Protein AF-A0A9W9ZK17-F1 (afdb_monomer)

Solvent-accessible surface area (backbone atoms only — not comparable to full-atom values): 9594 Å² total; per-residue (Å²): 136,79,89,86,66,55,65,69,58,48,19,63,73,66,76,41,60,61,70,59,64,72,68,47,52,74,68,57,46,48,52,46,41,61,70,62,45,43,59,54,53,50,44,52,46,44,34,61,72,36,25,42,45,57,41,27,50,76,66,75,46,54,70,76,77,42,30,83,33,24,52,51,55,47,45,43,72,57,34,101,52,61,48,70,60,50,36,61,74,72,67,55,47,74,68,54,50,57,52,40,55,67,36,28,44,46,55,47,20,62,75,69,62,60,38,68,70,49,52,28,68,37,21,52,44,57,55,51,51,47,59,72,72,47,92,74,74,73,80,74,79,72,74,79,80,68,77,81,57,57,97,92,34,52,61,90,48,95,85,50,72,65,92

Mean predicted aligned error: 11.39 Å

Secondary structure (DSSP, 8-state):
---S--HHHHHHHHTS-HHHHHT--HHHHHHHIIIIIHHHHHHHHHHHHSBHHHHHHHTT--GGGGTTSBHHHHHHHHSSS-HHHHHHHHT--HHHHHHHHT-BHHHHHHHHSSHHHHHHTSBHHHHHHHHHHS-PPP---PPP-PPPPPTT---SSTTSPP-

Radius of gyration: 22.32 Å; Cα contacts (8 Å, |Δi|>4): 150; chains: 1; bounding box: 53×33×72 Å

pLDDT: mean 81.72, std 12.28, range [32.19, 94.25]

Organism: NCBI:txid174260

Foldseek 3Di:
DDPPADLVLVCVQLVHDSVVQVPDDPVVNVVCCVPRVVLVVVLVCQQAPPFLLRLCVVLVHDLVVQQFPFLQVSSCSRRPDHSVVVCSVVVPDPVLVVQSRLDGNNNLLVVVPDHSVVRRGDGSVVSSVCSSPDPDDRDPPDPPQPDDDDVPWDAPDRPGDTD

Sequence (163 aa):
MALGMDPDRLSTLLEEPTQVIQNKSLKDFQAVLERSIQPFIDAKTALTSSSLIVLATAKRTNLSALQNESIFDVIDSLISVPVQNITFIFHWTAQQQAKLKNYTVDDMAYYRGGGLR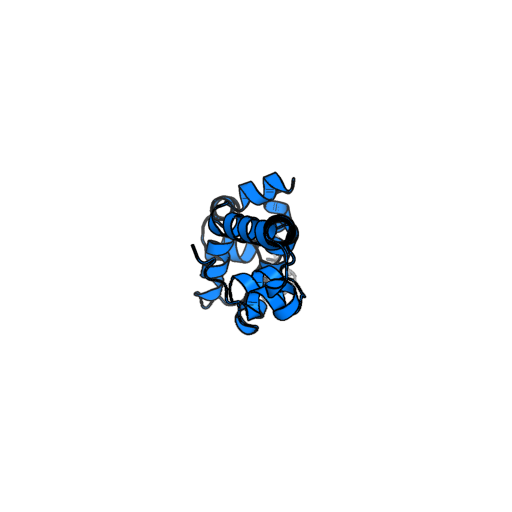GLGNESLLALVNFILRETLLPRTVSPPTLPPCKRGSSRSSSDAKCT

Structure (mmCIF, N/CA/C/O backbone):
data_AF-A0A9W9ZK17-F1
#
_entry.id   AF-A0A9W9ZK17-F1
#
loop_
_atom_site.group_PDB
_atom_site.id
_atom_site.type_symbol
_atom_site.label_atom_id
_atom_site.label_alt_id
_atom_site.label_comp_id
_atom_site.label_asym_id
_atom_site.label_entity_id
_atom_site.label_seq_id
_atom_site.pdbx_PDB_ins_code
_atom_site.Cartn_x
_atom_site.Cartn_y
_atom_site.Cartn_z
_atom_site.occupancy
_atom_site.B_iso_or_equiv
_atom_site.auth_seq_id
_atom_site.auth_comp_id
_atom_site.auth_asym_id
_atom_site.auth_atom_id
_atom_site.pdbx_PDB_model_num
ATOM 1 N N . MET A 1 1 ? -15.578 14.837 18.582 1.00 32.19 1 MET A N 1
ATOM 2 C CA . MET A 1 1 ? -14.609 14.477 17.527 1.00 32.19 1 MET A CA 1
ATOM 3 C C . MET A 1 1 ? -14.893 13.030 17.158 1.00 32.19 1 MET A C 1
ATOM 5 O O . MET A 1 1 ? -14.598 12.150 17.951 1.00 32.19 1 MET A O 1
ATOM 9 N N . ALA A 1 2 ? -15.620 12.788 16.067 1.00 37.44 2 ALA A N 1
ATOM 10 C CA . ALA A 1 2 ? -15.937 11.431 15.624 1.00 37.44 2 ALA A CA 1
ATOM 11 C C . ALA A 1 2 ? -14.791 10.943 14.733 1.00 37.44 2 ALA A C 1
ATOM 13 O O . ALA A 1 2 ? -14.386 11.665 13.827 1.00 37.44 2 ALA A O 1
ATOM 14 N N . LEU A 1 3 ? -14.285 9.731 14.970 1.00 44.09 3 LEU A N 1
ATOM 15 C CA . LEU A 1 3 ? -13.203 9.096 14.198 1.00 44.09 3 LEU A CA 1
ATOM 16 C C . LEU A 1 3 ? -13.540 8.885 12.703 1.00 44.09 3 LEU A C 1
ATOM 18 O O . LEU A 1 3 ? -12.728 8.337 11.964 1.00 44.09 3 LEU A O 1
ATOM 22 N N . GLY A 1 4 ? -14.736 9.284 12.248 1.00 50.88 4 GLY A N 1
ATOM 23 C CA . GLY A 1 4 ? -15.214 9.086 10.876 1.00 50.88 4 GLY A CA 1
ATOM 24 C C . GLY A 1 4 ? -15.354 7.612 10.482 1.00 50.88 4 GLY A C 1
ATOM 25 O O . GLY A 1 4 ? -15.553 7.309 9.310 1.00 50.88 4 GLY A O 1
ATOM 26 N N . MET A 1 5 ? -15.220 6.697 11.446 1.00 58.91 5 MET A N 1
ATOM 27 C CA . MET A 1 5 ? -15.313 5.256 11.266 1.00 58.91 5 MET A CA 1
ATOM 28 C C . MET A 1 5 ? -16.610 4.769 11.908 1.00 58.91 5 MET A C 1
ATOM 30 O O . MET A 1 5 ? -16.881 5.055 13.072 1.00 58.91 5 MET A O 1
ATOM 34 N N . ASP A 1 6 ? -17.413 4.083 11.105 1.00 70.50 6 ASP A N 1
ATOM 35 C CA . ASP A 1 6 ? -18.686 3.492 11.499 1.00 70.50 6 ASP A CA 1
ATOM 36 C C . ASP A 1 6 ? -18.506 2.421 12.609 1.00 70.50 6 ASP A C 1
ATOM 38 O O . ASP A 1 6 ? -17.496 1.706 12.588 1.00 70.50 6 ASP A O 1
ATOM 42 N N . PRO A 1 7 ? -19.432 2.299 13.585 1.00 65.44 7 PRO A N 1
ATOM 43 C CA . PRO A 1 7 ? -19.318 1.346 14.692 1.00 65.44 7 PRO A CA 1
ATOM 44 C C . PRO A 1 7 ? -19.213 -0.122 14.266 1.00 65.44 7 PRO A C 1
ATOM 46 O O . PRO A 1 7 ? -18.461 -0.870 14.889 1.00 65.44 7 PRO A O 1
ATOM 49 N N . ASP A 1 8 ? -19.899 -0.537 13.200 1.00 70.88 8 ASP A N 1
ATOM 50 C CA . ASP A 1 8 ? -19.849 -1.921 12.714 1.00 70.88 8 ASP A CA 1
ATOM 51 C C . ASP A 1 8 ? -18.509 -2.202 12.029 1.00 70.88 8 ASP A C 1
ATOM 53 O O . ASP A 1 8 ? -17.925 -3.284 12.151 1.00 70.88 8 ASP A O 1
ATOM 57 N N . ARG A 1 9 ? -17.948 -1.182 11.373 1.00 69.62 9 ARG A N 1
ATOM 58 C CA . ARG A 1 9 ? -16.581 -1.249 10.843 1.00 69.62 9 ARG A CA 1
ATOM 59 C C . ARG A 1 9 ? -15.544 -1.320 11.948 1.00 69.62 9 ARG A C 1
ATOM 61 O O . ARG A 1 9 ? -14.561 -2.041 11.795 1.00 69.62 9 ARG A O 1
ATOM 68 N N . LEU A 1 10 ? -15.761 -0.592 13.041 1.00 71.31 10 LEU A N 1
ATOM 69 C CA . LEU A 1 10 ? -14.887 -0.666 14.198 1.00 71.31 10 LEU A CA 1
ATOM 70 C C . LEU A 1 10 ? -14.978 -2.042 14.869 1.00 71.31 10 LEU A C 1
ATOM 72 O O . LEU A 1 10 ? -13.945 -2.620 15.177 1.00 71.31 10 LEU A O 1
ATOM 76 N N . SER A 1 11 ? -16.181 -2.598 15.017 1.00 72.19 11 SER A N 1
ATOM 77 C CA . SER A 1 11 ? -16.397 -3.966 15.508 1.00 72.19 11 SER A CA 1
ATOM 78 C C . SER A 1 11 ? -15.671 -5.007 14.655 1.00 72.19 11 SER A C 1
ATOM 80 O O . SER A 1 11 ? -14.929 -5.829 15.188 1.00 72.19 11 SER A O 1
ATOM 82 N N . THR A 1 12 ? -15.799 -4.910 13.329 1.00 74.62 12 THR A N 1
ATOM 83 C CA . THR A 1 12 ? -15.103 -5.795 12.380 1.00 74.62 12 THR A CA 1
ATOM 84 C C . THR A 1 12 ? -13.584 -5.693 12.522 1.00 74.62 12 THR A C 1
ATOM 86 O O . THR A 1 12 ? -12.888 -6.700 12.503 1.00 74.62 12 THR A O 1
ATOM 89 N N . LEU A 1 13 ? -13.067 -4.475 12.672 1.00 69.62 13 LEU A N 1
ATOM 90 C CA . LEU A 1 13 ? -11.634 -4.202 12.748 1.00 69.62 13 LEU A CA 1
ATOM 91 C C . LEU A 1 13 ? -11.019 -4.580 14.104 1.00 69.62 13 LEU A C 1
ATOM 93 O O . LEU A 1 13 ? -9.844 -4.931 14.156 1.00 69.62 13 LEU A O 1
ATOM 97 N N . LEU A 1 14 ? -11.793 -4.501 15.187 1.00 74.31 14 LEU A N 1
ATOM 98 C CA . LEU A 1 14 ? -11.382 -4.937 16.523 1.00 74.31 14 LEU A CA 1
ATOM 99 C C . LEU A 1 14 ? -11.600 -6.437 16.759 1.00 74.31 14 LEU A C 1
ATOM 101 O O . LEU A 1 14 ? -11.164 -6.939 17.790 1.00 74.31 14 LEU A O 1
ATOM 105 N N . GLU A 1 15 ? -12.296 -7.124 15.848 1.00 75.25 15 GLU A N 1
ATOM 106 C CA . GLU A 1 15 ? -12.776 -8.500 16.034 1.00 75.25 15 GLU A CA 1
ATOM 107 C C . GLU A 1 15 ? -13.583 -8.673 17.342 1.00 75.25 15 GLU A C 1
ATOM 109 O O . GLU A 1 15 ? -13.614 -9.741 17.952 1.00 75.25 15 GLU A O 1
ATOM 114 N N . GLU A 1 16 ? -14.272 -7.611 17.778 1.00 77.19 16 GLU A N 1
ATOM 115 C CA . GLU A 1 16 ? -15.072 -7.579 19.006 1.00 77.19 16 GLU A CA 1
ATOM 116 C C . GLU A 1 16 ? -16.534 -7.217 18.700 1.00 77.19 16 GLU A C 1
ATOM 118 O O . GLU A 1 16 ? -16.777 -6.306 17.906 1.00 77.19 16 GLU A O 1
ATOM 123 N N . PRO A 1 17 ? -17.535 -7.840 19.354 1.00 75.88 17 PRO A N 1
ATOM 124 C CA . PRO A 1 17 ? -18.940 -7.483 19.159 1.00 75.88 17 PRO A CA 1
ATOM 125 C C . PRO A 1 17 ? -19.236 -6.027 19.545 1.00 75.88 17 PRO A C 1
ATOM 127 O O . PRO A 1 17 ? -18.794 -5.554 20.594 1.00 75.88 17 PRO A O 1
ATOM 130 N N . THR A 1 18 ? -20.086 -5.341 18.775 1.00 73.06 18 THR A N 1
ATOM 131 C CA . THR A 1 18 ? -20.491 -3.942 19.026 1.00 73.06 18 THR A CA 1
ATOM 132 C C . THR A 1 18 ? -20.990 -3.706 20.461 1.00 73.06 18 THR A C 1
ATOM 134 O O . THR A 1 18 ? -20.689 -2.682 21.071 1.00 73.06 18 THR A O 1
ATOM 137 N N . GLN A 1 19 ? -21.694 -4.679 21.046 1.00 73.38 19 GLN A N 1
ATOM 138 C CA . GLN A 1 19 ? -22.209 -4.619 22.423 1.00 73.38 19 GLN A CA 1
ATOM 139 C C . GLN A 1 19 ? -21.095 -4.657 23.481 1.00 73.38 19 GLN A C 1
ATOM 141 O O . GLN A 1 19 ? -21.211 -4.029 24.530 1.00 73.38 19 GLN A O 1
ATOM 146 N N . VAL A 1 20 ? -20.004 -5.377 23.208 1.00 72.88 20 VAL A N 1
ATOM 147 C CA . VAL A 1 20 ? -18.833 -5.430 24.094 1.00 72.88 20 VAL A CA 1
ATOM 148 C C . VAL A 1 20 ? -18.108 -4.091 24.062 1.00 72.88 20 VAL A C 1
ATOM 150 O O . VAL A 1 20 ? -17.741 -3.578 25.113 1.00 72.88 20 VAL A O 1
ATOM 153 N N . ILE A 1 21 ? -17.983 -3.480 22.881 1.00 70.06 21 ILE A N 1
ATOM 154 C CA . ILE A 1 21 ? -17.375 -2.154 22.709 1.00 70.06 21 ILE A CA 1
ATOM 155 C C . ILE A 1 21 ? -18.168 -1.083 23.474 1.00 70.06 21 ILE A C 1
ATOM 157 O O . ILE A 1 21 ? -17.570 -0.257 24.160 1.00 70.06 21 ILE A O 1
ATOM 161 N N . GLN A 1 22 ? -19.504 -1.121 23.408 1.00 71.00 22 GLN A N 1
ATOM 162 C CA . GLN A 1 22 ? -20.383 -0.159 24.089 1.00 71.00 22 GLN A CA 1
ATOM 163 C C . GLN A 1 22 ? -20.355 -0.265 25.622 1.00 71.00 22 GLN A C 1
ATOM 165 O O . GLN A 1 22 ? -20.606 0.727 26.302 1.00 71.00 22 GLN A O 1
ATOM 170 N N . ASN A 1 23 ? -20.027 -1.440 26.164 1.00 79.69 23 ASN A N 1
ATOM 171 C CA . ASN A 1 23 ? -20.008 -1.697 27.605 1.00 79.69 23 ASN A CA 1
ATOM 172 C C . ASN A 1 23 ? -18.618 -1.523 28.252 1.00 79.69 23 ASN A C 1
ATOM 174 O O . ASN A 1 23 ? -18.473 -1.768 29.451 1.00 79.69 23 ASN A O 1
ATOM 178 N N . LYS A 1 24 ? -17.582 -1.121 27.497 1.00 75.25 24 LYS A N 1
ATOM 179 C CA . LYS A 1 24 ? -16.235 -0.893 28.051 1.00 75.25 24 LYS A CA 1
ATOM 180 C C . LYS A 1 24 ? -16.191 0.366 28.918 1.00 75.25 24 LYS A C 1
ATOM 182 O O . LYS A 1 24 ? -16.786 1.392 28.594 1.00 75.25 24 LYS A O 1
ATOM 187 N N . SER A 1 25 ? -15.414 0.308 30.001 1.00 80.81 25 SER A N 1
ATOM 188 C CA . SER A 1 25 ? -15.079 1.505 30.775 1.00 80.81 25 SER A CA 1
ATOM 189 C C . SER A 1 25 ? -14.234 2.468 29.932 1.00 80.81 25 SER A C 1
ATOM 191 O O . SER A 1 25 ? -13.568 2.052 28.984 1.00 80.81 25 SER A O 1
ATOM 193 N N . LEU A 1 26 ? -14.198 3.756 30.295 1.00 75.06 26 LEU A N 1
ATOM 194 C CA . LEU A 1 26 ? -13.398 4.757 29.573 1.00 75.06 26 LEU A CA 1
ATOM 195 C C . LEU A 1 26 ? -11.912 4.355 29.472 1.00 75.06 26 LEU A C 1
ATOM 197 O O . LEU A 1 26 ? -11.283 4.550 28.436 1.00 75.06 26 LEU A O 1
ATOM 201 N N . LYS A 1 27 ? -11.366 3.757 30.539 1.00 77.38 27 LYS A N 1
ATOM 202 C CA . LYS A 1 27 ? -9.971 3.302 30.599 1.00 77.38 27 LYS A CA 1
ATOM 203 C C . LYS A 1 27 ? -9.722 2.114 29.670 1.00 77.38 27 LYS A C 1
ATOM 205 O O . LYS A 1 27 ? -8.711 2.086 28.974 1.00 77.38 27 LYS A O 1
ATOM 210 N N . ASP A 1 28 ? -10.650 1.162 29.626 1.00 75.69 28 ASP A N 1
ATOM 211 C CA . ASP A 1 28 ? -10.542 -0.001 28.740 1.00 75.69 28 ASP A CA 1
ATOM 212 C C . ASP A 1 28 ? -10.744 0.400 27.281 1.00 75.69 28 ASP A C 1
ATOM 214 O O . ASP A 1 28 ? -10.063 -0.104 26.393 1.00 75.69 28 ASP A O 1
ATOM 218 N N . PHE A 1 29 ? -11.634 1.359 27.028 1.00 74.56 29 PHE A N 1
ATOM 219 C CA . PHE A 1 29 ? -11.826 1.933 25.705 1.00 74.56 29 PHE A CA 1
ATOM 220 C C . PHE A 1 29 ? -10.573 2.676 25.227 1.00 74.56 29 PHE A C 1
ATOM 222 O O . PHE A 1 29 ? -10.156 2.495 24.085 1.00 74.56 29 PHE A O 1
ATOM 229 N N . GLN A 1 30 ? -9.919 3.448 26.101 1.00 75.69 30 GLN A N 1
ATOM 230 C CA . GLN A 1 30 ? -8.638 4.086 25.792 1.00 75.69 30 GLN A CA 1
ATOM 231 C C . GLN A 1 30 ? -7.545 3.052 25.489 1.00 75.69 30 GLN A C 1
ATOM 233 O O . GLN A 1 30 ? -6.845 3.183 24.488 1.00 75.69 30 GLN A O 1
ATOM 238 N N . ALA A 1 31 ? -7.438 1.989 26.287 1.00 77.19 31 ALA A N 1
ATOM 239 C CA . ALA A 1 31 ? -6.482 0.916 26.024 1.00 77.19 31 ALA A CA 1
ATOM 240 C C . ALA A 1 31 ? -6.754 0.211 24.680 1.00 77.19 31 ALA A C 1
ATOM 242 O O . ALA A 1 31 ? -5.819 -0.138 23.960 1.00 77.19 31 ALA A O 1
ATOM 243 N N . VAL A 1 32 ? -8.026 0.032 24.307 1.00 75.44 32 VAL A N 1
ATOM 244 C CA . VAL A 1 32 ? -8.421 -0.513 22.999 1.00 75.44 32 VAL A CA 1
ATOM 245 C C . VAL A 1 32 ? -8.070 0.449 21.863 1.00 75.44 32 VAL A C 1
ATOM 247 O O . VAL A 1 32 ? -7.541 -0.004 20.849 1.00 75.44 32 VAL A O 1
ATOM 250 N N . LEU A 1 33 ? -8.301 1.755 22.030 1.00 75.62 33 LEU A N 1
ATOM 251 C CA . LEU A 1 33 ? -7.896 2.783 21.065 1.00 75.62 33 LEU A CA 1
ATOM 252 C C . LEU A 1 33 ? -6.384 2.745 20.819 1.00 75.62 33 LEU A C 1
ATOM 254 O O . LEU A 1 33 ? -5.948 2.649 19.674 1.00 75.62 33 LEU A O 1
ATOM 258 N N . GLU A 1 34 ? -5.591 2.763 21.886 1.00 79.75 34 GLU A N 1
ATOM 259 C CA . GLU A 1 34 ? -4.129 2.773 21.802 1.00 79.75 34 GLU A CA 1
ATOM 260 C C . GLU A 1 34 ? -3.580 1.469 21.218 1.00 79.75 34 GLU A C 1
ATOM 262 O O . GLU A 1 34 ? -2.695 1.491 20.366 1.00 79.75 34 GLU A O 1
ATOM 267 N N . ARG A 1 35 ? -4.113 0.316 21.632 1.00 80.06 35 ARG A N 1
ATOM 268 C CA . ARG A 1 35 ? -3.595 -0.981 21.183 1.00 80.06 35 ARG A CA 1
ATOM 269 C C . ARG A 1 35 ? -4.050 -1.352 19.780 1.00 80.06 35 ARG A C 1
ATOM 271 O O . ARG A 1 35 ? -3.294 -1.977 19.042 1.00 80.06 35 ARG A O 1
ATOM 278 N N . SER A 1 36 ? -5.287 -1.012 19.444 1.00 75.50 36 SER A N 1
ATOM 279 C CA . SER A 1 36 ? -5.957 -1.572 18.275 1.00 75.50 36 SER A CA 1
ATOM 280 C C . SER A 1 36 ? -6.140 -0.530 17.189 1.00 75.50 36 SER A C 1
ATOM 282 O O . SER A 1 36 ? -5.920 -0.848 16.035 1.00 75.50 36 SER A O 1
ATOM 284 N N . ILE A 1 37 ? -6.479 0.721 17.517 1.00 79.69 37 ILE A N 1
ATOM 285 C CA . ILE A 1 37 ? -6.741 1.761 16.508 1.00 79.69 37 ILE A CA 1
ATOM 286 C C . ILE A 1 37 ? -5.467 2.520 16.123 1.00 79.69 37 ILE A C 1
ATOM 288 O O . ILE A 1 37 ? -5.273 2.806 14.939 1.00 79.69 37 ILE A O 1
ATOM 292 N N . GLN A 1 38 ? -4.581 2.816 17.079 1.00 85.12 38 GLN A N 1
ATOM 293 C CA . GLN A 1 38 ? -3.346 3.564 16.812 1.00 85.12 38 GLN A CA 1
ATOM 294 C C . GLN A 1 38 ? -2.495 2.950 15.684 1.00 85.12 38 GLN A C 1
ATOM 296 O O . GLN A 1 38 ? -2.131 3.698 14.774 1.00 85.12 38 GLN A O 1
ATOM 301 N N . PRO A 1 39 ? -2.266 1.618 15.622 1.00 88.00 39 PRO A N 1
ATOM 302 C CA . PRO A 1 39 ? -1.506 1.017 14.524 1.00 88.00 39 PRO A CA 1
ATOM 303 C C . PRO A 1 39 ? -2.104 1.304 13.140 1.00 88.00 39 PRO A C 1
ATOM 305 O O . PRO A 1 39 ? -1.373 1.485 12.168 1.00 88.00 39 PRO A O 1
ATOM 308 N N . PHE A 1 40 ? -3.433 1.392 13.036 1.00 85.81 40 PHE A N 1
ATOM 309 C CA . PHE A 1 40 ? -4.116 1.705 11.780 1.00 85.81 40 PHE A CA 1
ATOM 310 C C . PHE A 1 40 ? -4.007 3.182 11.402 1.00 85.81 40 PHE A C 1
ATOM 312 O O . PHE A 1 40 ? -3.867 3.502 10.218 1.00 85.81 40 PHE A O 1
ATOM 319 N N . ILE A 1 41 ? -4.047 4.084 12.387 1.00 86.06 41 ILE A N 1
ATOM 320 C CA . ILE A 1 41 ? -3.799 5.516 12.172 1.00 86.06 41 ILE A CA 1
ATOM 321 C C . ILE A 1 41 ? -2.364 5.721 11.687 1.00 86.06 41 ILE A C 1
ATOM 323 O O . ILE A 1 41 ? -2.146 6.421 10.693 1.00 86.06 41 ILE A O 1
ATOM 327 N N . ASP A 1 42 ? -1.403 5.066 12.334 1.00 90.06 42 ASP A N 1
ATOM 328 C CA . ASP A 1 42 ? 0.011 5.141 11.978 1.00 90.06 42 ASP A CA 1
ATOM 329 C C . ASP A 1 42 ? 0.246 4.582 10.574 1.00 90.06 42 ASP A C 1
ATOM 331 O O . ASP A 1 42 ? 0.870 5.241 9.746 1.00 90.06 42 ASP A O 1
ATOM 335 N N . ALA A 1 43 ? -0.333 3.420 10.256 1.00 90.19 43 ALA A N 1
ATOM 336 C CA . ALA A 1 43 ? -0.252 2.819 8.929 1.00 90.19 43 ALA A CA 1
ATOM 337 C C . ALA A 1 43 ? -0.846 3.721 7.838 1.00 90.19 43 ALA A C 1
ATOM 339 O O . ALA A 1 43 ? -0.217 3.943 6.801 1.00 90.19 43 ALA A O 1
ATOM 340 N N . LYS A 1 44 ? -2.039 4.284 8.068 1.00 90.19 44 LYS A N 1
ATOM 341 C CA . LYS A 1 44 ? -2.675 5.209 7.121 1.00 90.19 44 LYS A CA 1
ATOM 342 C C . LYS A 1 44 ? -1.821 6.458 6.913 1.00 90.19 44 LYS A C 1
ATOM 344 O O . LYS A 1 44 ? -1.649 6.900 5.776 1.00 90.19 44 LYS A O 1
ATOM 349 N N . THR A 1 45 ? -1.275 7.009 7.993 1.00 90.75 45 THR A N 1
ATOM 350 C CA . THR A 1 45 ? -0.408 8.191 7.951 1.00 90.75 45 THR A CA 1
ATOM 351 C C . THR A 1 45 ? 0.883 7.895 7.193 1.00 90.75 45 THR A C 1
ATOM 353 O O . THR A 1 45 ? 1.237 8.644 6.286 1.00 90.75 45 THR A O 1
ATOM 356 N N . ALA A 1 46 ? 1.534 6.769 7.488 1.00 92.50 46 ALA A N 1
ATOM 357 C CA . ALA A 1 46 ? 2.736 6.304 6.805 1.00 92.50 46 ALA A CA 1
ATOM 358 C C . ALA A 1 46 ? 2.502 6.133 5.295 1.00 92.50 46 ALA A C 1
ATOM 360 O O . ALA A 1 46 ? 3.245 6.687 4.489 1.00 92.50 46 ALA A O 1
ATOM 361 N N . LEU A 1 47 ? 1.424 5.447 4.900 1.00 91.44 47 LEU A N 1
ATOM 362 C CA . LEU A 1 47 ? 1.075 5.231 3.490 1.00 91.44 47 LEU A CA 1
ATOM 363 C C . LEU A 1 47 ? 0.782 6.534 2.736 1.00 91.44 47 LEU A C 1
ATOM 365 O O . LEU A 1 47 ? 1.073 6.630 1.544 1.00 91.44 47 LEU A O 1
ATOM 369 N N . THR A 1 48 ? 0.197 7.524 3.415 1.00 91.50 48 THR A N 1
ATOM 370 C CA . THR A 1 48 ? -0.235 8.785 2.794 1.00 91.50 48 THR A CA 1
ATOM 371 C C . THR A 1 48 ? 0.903 9.798 2.697 1.00 91.50 48 THR A C 1
ATOM 373 O O . THR A 1 48 ? 1.048 10.458 1.666 1.00 91.50 48 THR A O 1
ATOM 376 N N . SER A 1 49 ? 1.705 9.914 3.756 1.00 91.38 49 SER A N 1
ATOM 377 C CA . SER A 1 49 ? 2.588 11.063 3.984 1.00 91.38 49 SER A CA 1
ATOM 378 C C . SER A 1 49 ? 4.075 10.726 3.926 1.00 91.38 49 SER A C 1
ATOM 380 O O . SER A 1 49 ? 4.885 11.621 3.695 1.00 91.38 49 SER A O 1
ATOM 382 N N . SER A 1 50 ? 4.463 9.468 4.147 1.00 92.94 50 SER A N 1
ATOM 383 C CA . SER A 1 50 ? 5.868 9.062 4.086 1.00 92.94 50 SER A CA 1
ATOM 384 C C . SER A 1 50 ? 6.238 8.615 2.679 1.00 92.94 50 SER A C 1
ATOM 386 O O . SER A 1 50 ? 5.484 7.899 2.019 1.00 92.94 50 SER A O 1
ATOM 388 N N . SER A 1 51 ? 7.422 9.020 2.227 1.00 94.12 51 SER A N 1
ATOM 389 C CA . SER A 1 51 ? 7.965 8.556 0.957 1.00 94.12 51 SER A CA 1
ATOM 390 C C . SER A 1 51 ? 8.458 7.112 1.059 1.00 94.12 51 SER A C 1
ATOM 392 O O . SER A 1 51 ? 8.859 6.644 2.131 1.00 94.12 51 SER A O 1
ATOM 394 N N . LEU A 1 52 ? 8.454 6.401 -0.068 1.00 93.12 52 LEU A N 1
ATOM 3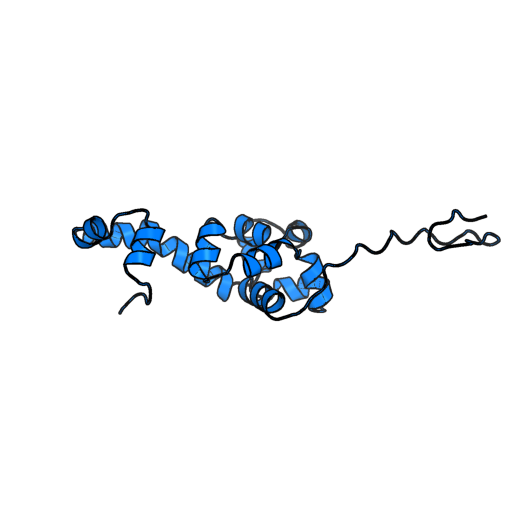95 C CA . LEU A 1 52 ? 8.851 4.997 -0.129 1.00 93.12 52 LEU A CA 1
ATOM 396 C C . LEU A 1 52 ? 10.280 4.775 0.393 1.00 93.12 52 LEU A C 1
ATOM 398 O O . LEU A 1 52 ? 10.530 3.802 1.101 1.00 93.12 52 LEU A O 1
ATOM 402 N N . ILE A 1 53 ? 11.208 5.701 0.120 1.00 93.94 53 ILE A N 1
ATOM 403 C CA . ILE A 1 53 ? 12.588 5.624 0.618 1.00 93.94 53 ILE A CA 1
ATOM 404 C C . ILE A 1 53 ? 12.671 5.733 2.142 1.00 93.94 53 ILE A C 1
ATOM 406 O O . ILE A 1 53 ? 13.465 5.031 2.770 1.00 93.94 53 ILE A O 1
ATOM 410 N N . VAL A 1 54 ? 11.843 6.588 2.749 1.00 94.25 54 VAL A N 1
ATOM 411 C CA . VAL A 1 54 ? 11.798 6.761 4.205 1.00 94.25 54 VAL A CA 1
ATOM 412 C C . VAL A 1 54 ? 11.246 5.497 4.856 1.00 94.25 54 VAL A C 1
ATOM 414 O O . VAL A 1 54 ? 11.831 5.008 5.821 1.00 94.25 54 VAL A O 1
ATOM 417 N N . LEU A 1 55 ? 10.183 4.918 4.291 1.00 93.88 55 LEU A N 1
ATOM 418 C CA . LEU A 1 55 ? 9.601 3.666 4.780 1.00 93.88 55 LEU A CA 1
ATOM 419 C C . LEU A 1 55 ? 10.571 2.484 4.649 1.00 93.88 55 LEU A C 1
ATOM 421 O O . LEU A 1 55 ? 10.757 1.733 5.607 1.00 93.88 55 LEU A O 1
ATOM 425 N N . ALA A 1 56 ? 11.248 2.364 3.505 1.00 93.00 56 ALA A N 1
ATOM 426 C CA . ALA A 1 56 ? 12.281 1.354 3.289 1.00 93.00 56 ALA A CA 1
ATOM 427 C C . ALA A 1 56 ? 13.416 1.486 4.320 1.00 93.00 56 ALA A C 1
ATOM 429 O O . ALA A 1 56 ? 13.779 0.517 4.987 1.00 93.00 56 ALA A O 1
ATOM 430 N N . THR A 1 57 ? 13.900 2.711 4.540 1.00 92.81 57 THR A N 1
ATOM 431 C CA . THR A 1 57 ? 14.963 2.992 5.516 1.00 92.81 57 THR A CA 1
ATOM 432 C C . THR A 1 57 ? 14.529 2.645 6.942 1.00 92.81 57 THR A C 1
ATOM 434 O O . THR A 1 57 ? 15.285 2.011 7.678 1.00 92.81 57 THR A O 1
ATOM 437 N N . ALA A 1 58 ? 13.298 2.994 7.334 1.00 92.25 58 ALA A N 1
ATOM 438 C CA . ALA A 1 58 ? 12.747 2.677 8.653 1.00 92.25 58 ALA A CA 1
ATOM 439 C C . ALA A 1 58 ? 12.677 1.161 8.913 1.00 92.25 58 ALA A C 1
ATOM 441 O O . ALA A 1 58 ? 12.871 0.709 10.042 1.00 92.25 58 ALA A O 1
ATOM 442 N N . LYS A 1 59 ? 12.468 0.368 7.857 1.00 92.81 59 LYS A N 1
ATOM 443 C CA . LYS A 1 59 ? 12.492 -1.102 7.891 1.00 92.81 59 LYS A CA 1
ATOM 444 C C . LYS A 1 59 ? 13.860 -1.709 7.585 1.00 92.81 59 LYS A C 1
ATOM 446 O O . LYS A 1 59 ? 13.968 -2.924 7.464 1.00 92.81 59 LYS A O 1
ATOM 451 N N . ARG A 1 60 ? 14.910 -0.882 7.509 1.00 92.19 60 ARG A N 1
ATOM 452 C CA . ARG A 1 60 ? 16.292 -1.292 7.205 1.00 92.19 60 ARG A CA 1
ATOM 453 C C . ARG A 1 60 ? 16.401 -2.086 5.898 1.00 92.19 60 ARG A C 1
ATOM 455 O O . ARG A 1 60 ? 17.224 -2.990 5.789 1.00 92.19 60 ARG A O 1
ATOM 462 N N . THR A 1 61 ? 15.575 -1.739 4.915 1.00 91.94 61 THR A N 1
ATOM 463 C CA . THR A 1 61 ? 15.618 -2.297 3.562 1.00 91.94 61 THR A CA 1
ATOM 464 C C . THR A 1 61 ? 15.995 -1.225 2.543 1.00 91.94 61 THR A C 1
ATOM 466 O O . THR A 1 61 ? 15.916 -0.024 2.805 1.00 91.94 61 THR A O 1
ATOM 469 N N . ASN A 1 62 ? 16.422 -1.669 1.365 1.00 90.44 62 ASN A N 1
ATOM 470 C CA . ASN A 1 62 ? 16.805 -0.806 0.257 1.00 90.44 62 ASN A CA 1
ATOM 471 C C . ASN A 1 62 ? 15.706 -0.801 -0.806 1.00 90.44 62 ASN A C 1
ATOM 473 O O . ASN A 1 62 ? 15.111 -1.834 -1.094 1.00 90.44 62 ASN A O 1
ATOM 477 N N . LEU A 1 63 ? 15.503 0.342 -1.465 1.00 88.44 63 LEU A N 1
ATOM 478 C CA . LEU A 1 63 ? 14.542 0.469 -2.570 1.00 88.44 63 LEU A CA 1
ATOM 479 C C . LEU A 1 63 ? 14.759 -0.561 -3.686 1.00 88.44 63 LEU A C 1
ATOM 481 O O . LEU A 1 63 ? 13.794 -1.070 -4.243 1.00 88.44 63 LEU A O 1
ATOM 485 N N . SER A 1 64 ? 16.013 -0.889 -4.001 1.00 90.25 64 SER A N 1
ATOM 486 C CA . SER A 1 64 ? 16.341 -1.895 -5.017 1.00 90.25 64 SER A CA 1
ATOM 487 C C . SER A 1 64 ? 15.905 -3.308 -4.627 1.00 90.25 64 SER A C 1
ATOM 489 O O . SER A 1 64 ? 15.591 -4.100 -5.507 1.00 90.25 64 SER A O 1
ATOM 491 N N . ALA A 1 65 ? 15.842 -3.627 -3.331 1.00 92.06 65 ALA A N 1
ATOM 492 C CA . ALA A 1 65 ? 15.344 -4.921 -2.868 1.00 92.06 65 ALA A CA 1
ATOM 493 C C . ALA A 1 65 ? 13.830 -5.062 -3.084 1.00 92.06 65 ALA A C 1
ATOM 495 O O . ALA A 1 65 ? 13.333 -6.172 -3.189 1.00 92.06 65 ALA A O 1
ATOM 496 N N . LEU A 1 66 ? 13.115 -3.939 -3.199 1.00 92.00 66 LEU A N 1
ATOM 497 C CA . LEU A 1 66 ? 11.675 -3.899 -3.447 1.00 92.00 66 LEU A CA 1
ATOM 498 C C . LEU A 1 66 ? 11.331 -3.881 -4.941 1.00 92.00 66 LEU A C 1
ATOM 500 O O . LEU A 1 66 ? 10.159 -3.866 -5.293 1.00 92.00 66 LEU A O 1
ATOM 504 N N . GLN A 1 67 ? 12.327 -3.838 -5.831 1.00 90.75 67 GLN A N 1
ATOM 505 C CA . GLN A 1 67 ? 12.116 -3.561 -7.253 1.00 90.75 67 GLN A CA 1
ATOM 506 C C . GLN A 1 67 ? 11.178 -4.575 -7.926 1.00 90.75 67 GLN A C 1
ATOM 508 O O . GLN A 1 67 ? 10.297 -4.184 -8.686 1.00 90.75 67 GLN A O 1
ATOM 513 N N . ASN A 1 68 ? 11.336 -5.859 -7.606 1.00 90.12 68 ASN A N 1
ATOM 514 C CA . ASN A 1 68 ? 10.530 -6.938 -8.184 1.00 90.12 68 ASN A CA 1
ATOM 515 C C . ASN A 1 68 ? 9.301 -7.296 -7.336 1.00 90.12 68 ASN A C 1
ATOM 517 O O . ASN A 1 68 ? 8.534 -8.172 -7.726 1.00 90.12 68 ASN A O 1
ATOM 521 N N . GLU A 1 69 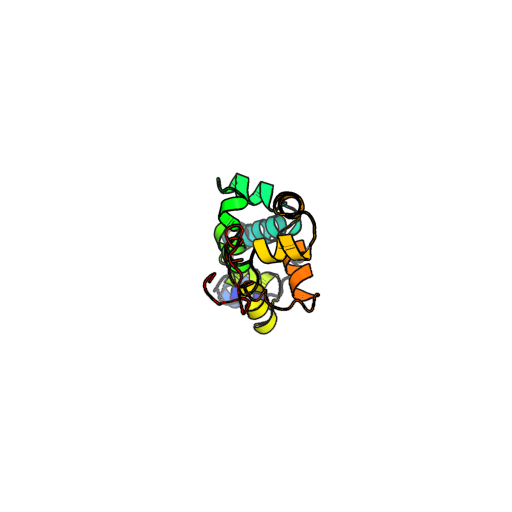? 9.120 -6.639 -6.191 1.00 92.00 69 GLU A N 1
ATOM 522 C CA . GLU A 1 69 ? 7.995 -6.890 -5.296 1.00 92.00 69 GLU A CA 1
ATOM 523 C C . GLU A 1 69 ? 6.732 -6.228 -5.845 1.00 92.00 69 GLU A C 1
ATOM 525 O O . GLU A 1 69 ? 6.783 -5.115 -6.392 1.00 92.00 69 GLU A O 1
ATOM 530 N N . SER A 1 70 ? 5.585 -6.896 -5.687 1.00 91.75 70 SER A N 1
ATOM 531 C CA . SER A 1 70 ? 4.301 -6.276 -6.011 1.00 91.75 70 SER A CA 1
ATOM 532 C C . SER A 1 70 ? 4.015 -5.127 -5.045 1.00 91.75 70 SER A C 1
ATOM 534 O O . SER A 1 70 ? 4.487 -5.117 -3.908 1.00 91.75 70 SER A O 1
ATOM 536 N N . ILE A 1 71 ? 3.183 -4.161 -5.441 1.00 90.31 71 ILE A N 1
ATOM 537 C CA . ILE A 1 71 ? 2.788 -3.080 -4.520 1.00 90.31 71 ILE A CA 1
ATOM 538 C C . ILE A 1 71 ? 2.126 -3.624 -3.246 1.00 90.31 71 ILE A C 1
ATOM 540 O O . ILE A 1 71 ? 2.268 -3.030 -2.179 1.00 90.31 71 ILE A O 1
ATOM 544 N N . PHE A 1 72 ? 1.446 -4.768 -3.332 1.00 90.12 72 PHE A N 1
ATOM 545 C CA . PHE A 1 72 ? 0.887 -5.443 -2.163 1.00 90.12 72 PHE A CA 1
ATOM 546 C C . PHE A 1 72 ? 1.973 -5.961 -1.215 1.00 90.12 72 PHE A C 1
ATOM 548 O O . PHE A 1 72 ? 1.901 -5.693 -0.016 1.00 90.12 72 PHE A O 1
ATOM 555 N N . ASP A 1 73 ? 2.989 -6.633 -1.752 1.00 91.75 73 ASP A N 1
ATOM 556 C CA . ASP A 1 73 ? 4.091 -7.199 -0.962 1.00 91.75 73 ASP A CA 1
ATOM 557 C C . ASP A 1 73 ? 4.968 -6.096 -0.360 1.00 91.75 73 ASP A C 1
ATOM 559 O O . ASP A 1 73 ? 5.442 -6.204 0.772 1.00 91.75 73 ASP A O 1
ATOM 563 N N . VAL A 1 74 ? 5.112 -4.971 -1.068 1.00 93.12 74 VAL A N 1
ATOM 564 C CA . VAL A 1 74 ? 5.770 -3.772 -0.538 1.00 93.12 74 VAL A CA 1
ATOM 565 C C . VAL A 1 74 ? 5.003 -3.197 0.650 1.00 93.12 74 VAL A C 1
ATOM 567 O O . VAL A 1 74 ? 5.627 -2.823 1.642 1.00 93.12 74 VAL A O 1
ATOM 570 N N . ILE A 1 75 ? 3.670 -3.112 0.580 1.00 92.44 75 ILE A N 1
ATOM 571 C CA . ILE A 1 75 ? 2.862 -2.641 1.715 1.00 92.44 75 ILE A CA 1
ATOM 572 C C . ILE A 1 75 ? 3.050 -3.576 2.910 1.00 92.44 75 ILE A C 1
ATOM 574 O O . ILE A 1 75 ? 3.322 -3.086 4.002 1.00 92.44 75 ILE A O 1
ATOM 578 N N . ASP A 1 76 ? 2.961 -4.890 2.705 1.00 91.19 76 ASP A N 1
ATOM 579 C CA . ASP A 1 76 ? 3.097 -5.882 3.780 1.00 91.19 76 ASP A CA 1
ATOM 580 C C . ASP A 1 76 ? 4.502 -5.869 4.412 1.00 91.19 76 ASP A C 1
ATOM 582 O O . ASP A 1 76 ? 4.663 -5.949 5.628 1.00 91.19 76 ASP A O 1
ATOM 586 N N . SER A 1 77 ? 5.536 -5.654 3.595 1.00 91.38 77 SER A N 1
ATOM 587 C CA . SER A 1 77 ? 6.926 -5.562 4.056 1.00 91.38 77 SER A CA 1
ATOM 588 C C . SER A 1 77 ? 7.220 -4.262 4.810 1.00 91.38 77 SER A C 1
ATOM 590 O O . SER A 1 77 ? 8.016 -4.238 5.757 1.00 91.38 77 SER A O 1
ATOM 592 N N . LEU A 1 78 ? 6.623 -3.148 4.373 1.00 92.81 78 LEU A N 1
ATOM 593 C CA . LEU A 1 78 ? 6.963 -1.820 4.882 1.00 92.81 78 LEU A CA 1
ATOM 594 C C . LEU A 1 78 ? 6.059 -1.331 6.009 1.00 92.81 78 LEU A C 1
ATOM 596 O O . LEU A 1 78 ? 6.489 -0.520 6.834 1.00 92.81 78 LEU A O 1
ATOM 600 N N . ILE A 1 79 ? 4.830 -1.825 6.078 1.00 92.31 79 ILE A N 1
ATOM 601 C CA . ILE A 1 79 ? 3.831 -1.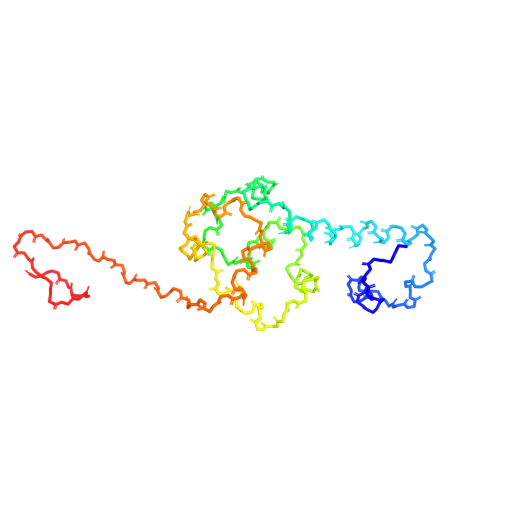399 7.049 1.00 92.31 79 ILE A CA 1
ATOM 602 C C . ILE A 1 79 ? 3.641 -2.509 8.079 1.00 92.31 79 ILE A C 1
ATOM 604 O O . ILE A 1 79 ? 3.454 -3.667 7.748 1.00 92.31 79 ILE A O 1
ATOM 608 N N . SER A 1 80 ? 3.670 -2.160 9.365 1.00 87.00 80 SER A N 1
ATOM 609 C CA . SER A 1 80 ? 3.537 -3.136 10.464 1.00 87.00 80 SER A CA 1
ATOM 610 C C . SER A 1 80 ? 2.114 -3.691 10.645 1.00 87.00 80 SER A C 1
ATOM 612 O O . SER A 1 80 ? 1.827 -4.319 11.660 1.00 87.00 80 SER A O 1
ATOM 614 N N . VAL A 1 81 ? 1.212 -3.409 9.708 1.00 89.06 81 VAL A N 1
ATOM 615 C CA . VAL A 1 81 ? -0.194 -3.806 9.735 1.00 89.06 81 VAL A CA 1
ATOM 616 C C . VAL A 1 81 ? -0.444 -4.698 8.521 1.00 89.06 81 VAL A C 1
ATOM 618 O O . VAL A 1 81 ? -0.056 -4.290 7.425 1.00 89.06 81 VAL A O 1
ATOM 621 N N . PRO A 1 82 ? -1.133 -5.846 8.683 1.00 88.88 82 PRO A N 1
ATOM 622 C CA . PRO A 1 82 ? -1.421 -6.749 7.576 1.00 88.88 82 PRO A CA 1
ATOM 623 C C . PRO A 1 82 ? -2.098 -6.034 6.413 1.00 88.88 82 PRO A C 1
ATOM 625 O O . PRO A 1 82 ? -3.028 -5.239 6.613 1.00 88.88 82 PRO A O 1
ATOM 628 N N . VAL A 1 83 ? -1.682 -6.355 5.188 1.00 88.44 83 VAL A N 1
ATOM 629 C CA . VAL A 1 83 ? -2.227 -5.713 3.987 1.00 88.44 83 VAL A CA 1
ATOM 630 C C . VAL A 1 83 ? -3.752 -5.858 3.877 1.00 88.44 83 VAL A C 1
ATOM 632 O O . VAL A 1 83 ? -4.415 -4.940 3.403 1.00 88.44 83 VAL A O 1
ATOM 635 N N . GLN A 1 84 ? -4.354 -6.934 4.399 1.00 87.31 84 GLN A N 1
ATOM 636 C CA . GLN A 1 84 ? -5.814 -7.104 4.449 1.00 87.31 84 GLN A CA 1
ATOM 637 C C . GLN A 1 84 ? -6.484 -5.959 5.222 1.00 87.31 84 GLN A C 1
ATOM 639 O O . GLN A 1 84 ? -7.460 -5.372 4.749 1.00 87.31 84 GLN A O 1
ATOM 644 N N . ASN A 1 85 ? -5.914 -5.547 6.351 1.00 88.75 85 ASN A N 1
ATOM 645 C CA . ASN A 1 85 ? -6.454 -4.441 7.135 1.00 88.75 85 ASN A CA 1
ATOM 646 C C . ASN A 1 85 ? -6.234 -3.097 6.429 1.00 88.75 85 ASN A C 1
ATOM 648 O O . ASN A 1 85 ? -7.089 -2.215 6.492 1.00 88.75 85 ASN A O 1
ATOM 652 N N . ILE A 1 86 ? -5.139 -2.950 5.677 1.00 89.38 86 ILE A N 1
ATOM 653 C CA . ILE A 1 86 ? -4.920 -1.7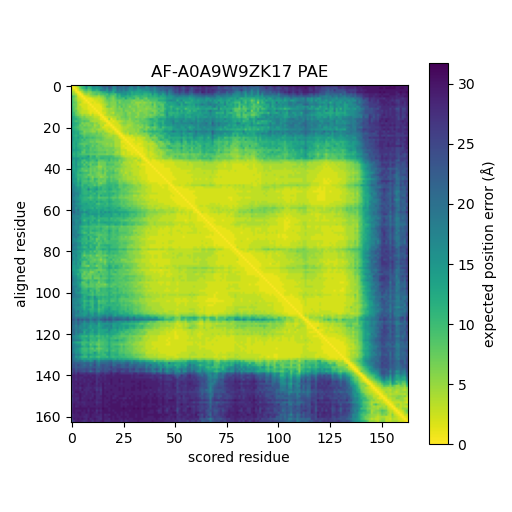82 4.813 1.00 89.38 86 ILE A CA 1
ATOM 654 C C . ILE A 1 86 ? -5.994 -1.697 3.725 1.00 89.38 86 ILE A C 1
ATOM 656 O O . ILE A 1 86 ? -6.584 -0.630 3.534 1.00 89.38 86 ILE A O 1
ATOM 660 N N . THR A 1 87 ? -6.318 -2.814 3.063 1.00 89.38 87 THR A N 1
ATOM 661 C CA . THR A 1 87 ? -7.392 -2.841 2.054 1.00 89.38 87 THR A CA 1
ATOM 662 C C . THR A 1 87 ? -8.728 -2.417 2.651 1.00 89.38 87 THR A C 1
ATOM 664 O O . THR A 1 87 ? -9.472 -1.659 2.024 1.00 89.38 87 THR A O 1
ATOM 667 N N . PHE A 1 88 ? -8.996 -2.824 3.895 1.00 85.00 88 PHE A N 1
ATOM 668 C CA . PHE A 1 88 ? -10.177 -2.405 4.630 1.00 85.00 88 PHE A CA 1
ATOM 669 C C . PHE A 1 88 ? -10.151 -0.907 4.957 1.00 85.00 88 PHE A C 1
ATOM 671 O O . PHE A 1 88 ? -11.169 -0.239 4.810 1.00 85.00 88 PHE A O 1
ATOM 678 N N . ILE A 1 89 ? -9.016 -0.331 5.358 1.00 85.44 89 ILE A N 1
ATOM 679 C CA . ILE A 1 89 ? -8.907 1.104 5.679 1.00 85.44 89 ILE A CA 1
ATOM 680 C C . ILE A 1 89 ? -9.145 1.983 4.449 1.00 85.44 89 ILE A C 1
ATOM 682 O O . ILE A 1 89 ? -9.828 3.003 4.558 1.00 85.44 89 ILE A O 1
ATOM 686 N N . PHE A 1 90 ? -8.606 1.588 3.295 1.00 87.31 90 PHE A N 1
ATOM 687 C CA . PHE A 1 90 ? -8.696 2.361 2.053 1.00 87.31 90 PHE A CA 1
ATOM 688 C C . PHE A 1 90 ? -9.875 1.984 1.148 1.00 87.31 90 PHE A C 1
ATOM 690 O O . PHE A 1 90 ? -10.030 2.578 0.084 1.00 87.31 90 PHE A O 1
ATOM 697 N N . HIS A 1 91 ? -10.717 1.040 1.576 1.00 89.44 91 HIS A N 1
ATOM 698 C CA . HIS A 1 91 ? -11.907 0.584 0.841 1.00 89.44 91 HIS A CA 1
ATOM 699 C C . HIS A 1 91 ? -11.567 0.034 -0.549 1.00 89.44 91 HIS A C 1
ATOM 701 O O . HIS A 1 91 ? -12.289 0.271 -1.517 1.00 89.44 91 HIS A O 1
ATOM 707 N N . TRP A 1 92 ? -10.460 -0.700 -0.670 1.00 91.50 92 TRP A N 1
ATOM 708 C CA . TRP A 1 92 ? -10.076 -1.264 -1.961 1.00 91.50 92 TRP A CA 1
ATOM 709 C C . TRP A 1 92 ? -10.939 -2.469 -2.322 1.00 91.50 92 TRP A C 1
ATOM 711 O O . TRP A 1 92 ? -10.987 -3.460 -1.589 1.00 91.50 92 TRP A O 1
ATOM 721 N N . THR A 1 93 ? -11.580 -2.413 -3.488 1.00 92.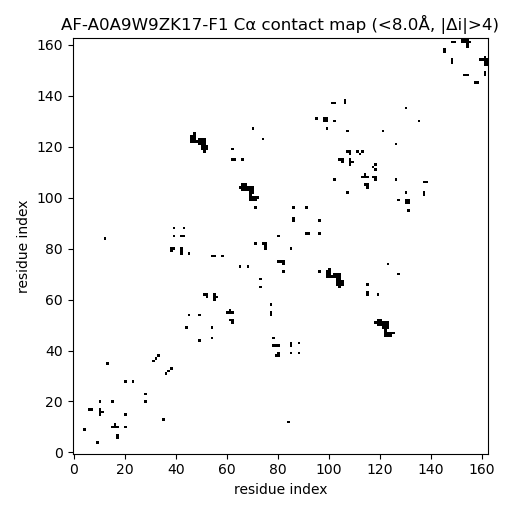69 93 THR A N 1
ATOM 722 C CA . THR A 1 93 ? -12.392 -3.519 -4.010 1.00 92.69 93 THR A CA 1
ATOM 723 C C . THR A 1 93 ? -11.518 -4.709 -4.404 1.00 92.69 93 THR A C 1
ATOM 725 O O . THR A 1 93 ? -10.336 -4.547 -4.706 1.00 92.69 93 THR A O 1
ATOM 728 N N . ALA A 1 94 ? -12.091 -5.913 -4.488 1.00 91.75 94 ALA A N 1
ATOM 729 C CA . ALA A 1 94 ? -11.354 -7.105 -4.924 1.00 91.75 94 ALA A CA 1
ATOM 730 C C . ALA A 1 94 ? -10.661 -6.912 -6.290 1.00 91.75 94 ALA A C 1
ATOM 732 O O . ALA A 1 94 ? -9.531 -7.357 -6.482 1.00 91.75 94 ALA A O 1
ATOM 733 N N . GLN A 1 95 ? -11.296 -6.181 -7.213 1.00 90.75 95 GLN A N 1
ATOM 734 C CA . GLN A 1 95 ? -10.709 -5.836 -8.509 1.00 90.75 95 GLN A CA 1
ATOM 735 C C . GLN A 1 95 ? -9.501 -4.899 -8.363 1.00 90.75 95 GLN A C 1
ATOM 737 O O . GLN A 1 95 ? -8.480 -5.111 -9.013 1.00 90.75 95 GLN A O 1
ATOM 742 N N . GLN A 1 96 ? -9.592 -3.880 -7.502 1.00 91.81 96 GLN A N 1
ATOM 743 C CA . GLN A 1 96 ? -8.473 -2.976 -7.219 1.00 91.81 96 GLN A CA 1
ATOM 744 C C . GLN A 1 96 ? -7.310 -3.725 -6.559 1.00 91.81 96 GLN A C 1
ATOM 746 O O . GLN A 1 96 ? -6.162 -3.529 -6.942 1.00 91.81 96 GLN A O 1
ATOM 751 N N . GLN A 1 97 ? -7.601 -4.635 -5.629 1.00 92.38 97 GLN A N 1
ATOM 752 C CA . GLN A 1 97 ? -6.588 -5.476 -4.992 1.00 92.38 97 GLN A CA 1
ATOM 753 C C . GLN A 1 97 ? -5.891 -6.393 -6.005 1.00 92.38 97 GLN A C 1
ATOM 755 O O . GLN A 1 97 ? -4.665 -6.447 -6.038 1.00 92.38 97 GLN A O 1
ATOM 760 N N . ALA A 1 98 ? -6.656 -7.073 -6.865 1.00 90.00 98 ALA A N 1
ATOM 761 C CA . ALA A 1 98 ? -6.103 -7.909 -7.930 1.00 90.00 98 ALA A CA 1
ATOM 762 C C . ALA A 1 98 ? -5.224 -7.094 -8.887 1.00 90.00 98 ALA A C 1
ATOM 764 O O . ALA A 1 98 ? -4.152 -7.546 -9.276 1.00 90.00 98 ALA A O 1
ATOM 765 N N . LYS A 1 99 ? -5.643 -5.865 -9.211 1.00 89.25 99 LYS A N 1
ATOM 766 C CA . LYS A 1 99 ? -4.845 -4.945 -10.020 1.00 89.25 99 LYS A CA 1
ATOM 767 C C . LYS A 1 99 ? -3.516 -4.625 -9.335 1.00 89.25 99 LYS A C 1
ATOM 769 O O . LYS A 1 99 ? -2.481 -4.812 -9.953 1.00 89.25 99 LYS A O 1
ATOM 774 N N . LEU A 1 100 ? -3.524 -4.216 -8.066 1.00 90.38 100 LEU A N 1
ATOM 775 C CA . LEU A 1 100 ? -2.308 -3.843 -7.327 1.00 90.38 100 LEU A CA 1
ATOM 776 C C . LEU A 1 100 ? -1.312 -4.996 -7.140 1.00 90.38 100 LEU A C 1
ATOM 778 O O . LEU A 1 100 ? -0.112 -4.746 -7.097 1.00 90.38 100 LEU A O 1
ATOM 782 N N . LYS A 1 101 ? -1.786 -6.244 -7.079 1.00 91.25 101 LYS A N 1
ATOM 783 C CA . LYS A 1 101 ? -0.926 -7.440 -7.039 1.00 91.25 101 LYS A CA 1
ATOM 784 C C . LYS A 1 101 ? -0.167 -7.691 -8.346 1.00 91.25 101 LYS A C 1
ATOM 786 O O . LYS A 1 101 ? 0.850 -8.371 -8.328 1.00 91.25 101 LYS A O 1
ATOM 791 N N . ASN A 1 102 ? -0.641 -7.142 -9.464 1.00 89.88 102 ASN A N 1
ATOM 792 C CA . ASN A 1 102 ? -0.059 -7.375 -10.787 1.00 89.88 102 ASN A CA 1
ATOM 793 C C . ASN A 1 102 ? 0.973 -6.319 -11.211 1.00 89.88 102 ASN A C 1
ATOM 795 O O . ASN A 1 102 ? 1.532 -6.453 -12.297 1.00 89.88 102 ASN A O 1
ATOM 799 N N . TYR A 1 103 ? 1.212 -5.277 -10.405 1.00 88.75 103 TYR A N 1
ATOM 800 C CA . TYR A 1 103 ? 2.242 -4.273 -10.693 1.00 88.75 103 TYR A CA 1
ATOM 801 C C . TYR A 1 103 ? 3.339 -4.321 -9.649 1.00 88.75 103 TYR A C 1
ATOM 803 O O . TYR A 1 103 ? 3.078 -4.291 -8.444 1.00 88.75 103 TYR A O 1
ATOM 811 N N . THR A 1 104 ? 4.568 -4.341 -10.146 1.00 91.38 104 THR A N 1
ATOM 812 C CA . THR A 1 104 ? 5.782 -4.268 -9.339 1.00 91.38 104 THR A CA 1
ATOM 813 C C . THR A 1 104 ? 6.259 -2.828 -9.161 1.00 91.38 104 THR A C 1
ATOM 815 O O . THR A 1 104 ? 5.833 -1.911 -9.873 1.00 91.38 104 THR A O 1
ATOM 818 N N . VAL A 1 105 ? 7.192 -2.607 -8.233 1.00 90.12 105 VAL A N 1
ATOM 819 C CA . VAL A 1 105 ? 7.899 -1.317 -8.130 1.00 90.12 105 VAL A CA 1
ATOM 820 C C . VAL A 1 105 ? 8.644 -0.994 -9.425 1.00 90.12 105 VAL A C 1
ATOM 822 O O . VAL A 1 105 ? 8.695 0.170 -9.822 1.00 90.12 105 VAL A O 1
ATOM 825 N N . ASP A 1 106 ? 9.182 -1.993 -10.124 1.00 89.06 106 ASP A N 1
ATOM 826 C CA . ASP A 1 106 ? 9.816 -1.773 -11.420 1.00 89.06 106 ASP A CA 1
ATOM 827 C C . ASP A 1 106 ? 8.807 -1.253 -12.448 1.00 89.06 106 ASP A C 1
ATOM 829 O O . ASP A 1 106 ? 9.086 -0.264 -13.126 1.00 89.06 106 ASP A O 1
ATOM 833 N N . ASP A 1 107 ? 7.614 -1.863 -12.543 1.00 88.62 107 ASP A N 1
ATOM 834 C CA . ASP A 1 107 ? 6.518 -1.384 -13.410 1.00 88.62 107 ASP A CA 1
ATOM 835 C C . ASP A 1 107 ? 6.196 0.071 -13.152 1.00 88.62 107 ASP A C 1
ATOM 837 O O . ASP A 1 107 ? 6.117 0.879 -14.081 1.00 88.62 107 ASP A O 1
ATOM 841 N N . MET A 1 108 ? 6.114 0.425 -11.877 1.00 87.62 108 MET A N 1
ATOM 842 C CA . MET A 1 108 ? 5.938 1.805 -11.480 1.00 87.62 108 MET A CA 1
ATOM 843 C C . MET A 1 108 ? 7.081 2.696 -11.952 1.00 87.62 108 MET A C 1
ATOM 845 O O . MET A 1 108 ? 6.824 3.792 -12.444 1.00 87.62 108 MET A O 1
ATOM 849 N N . ALA A 1 109 ? 8.327 2.233 -11.867 1.00 88.31 109 ALA A N 1
ATOM 850 C CA . ALA A 1 109 ? 9.507 3.024 -12.206 1.00 88.31 109 ALA A CA 1
ATOM 851 C C . ALA A 1 109 ? 9.536 3.349 -13.701 1.00 88.31 109 ALA A C 1
ATOM 853 O O . ALA A 1 109 ? 9.957 4.439 -14.102 1.00 88.31 109 ALA A O 1
ATOM 854 N N . TYR A 1 110 ? 9.063 2.398 -14.504 1.00 86.75 110 TYR A N 1
ATOM 855 C CA . TYR A 1 110 ? 8.914 2.525 -15.942 1.00 86.75 110 TYR A CA 1
ATOM 856 C C . TYR A 1 110 ? 7.778 3.471 -16.328 1.00 86.75 110 TYR A C 1
ATOM 858 O O . TYR A 1 110 ? 8.016 4.413 -17.081 1.00 86.75 110 TYR A O 1
ATOM 866 N N . TYR A 1 111 ? 6.568 3.268 -15.793 1.00 85.50 111 TYR A N 1
ATOM 867 C CA . TYR A 1 111 ? 5.399 4.067 -16.178 1.00 85.50 111 TYR A CA 1
ATOM 868 C C . TYR A 1 111 ? 5.444 5.508 -15.665 1.00 85.50 111 TYR A C 1
ATOM 870 O O . TYR A 1 111 ? 4.990 6.410 -16.365 1.00 85.50 111 TYR A O 1
ATOM 878 N N . ARG A 1 112 ? 5.997 5.753 -14.469 1.00 83.75 112 ARG A N 1
ATOM 879 C CA . ARG A 1 112 ? 6.105 7.115 -13.916 1.00 83.75 112 ARG A CA 1
ATOM 880 C C . ARG A 1 112 ? 7.120 7.985 -14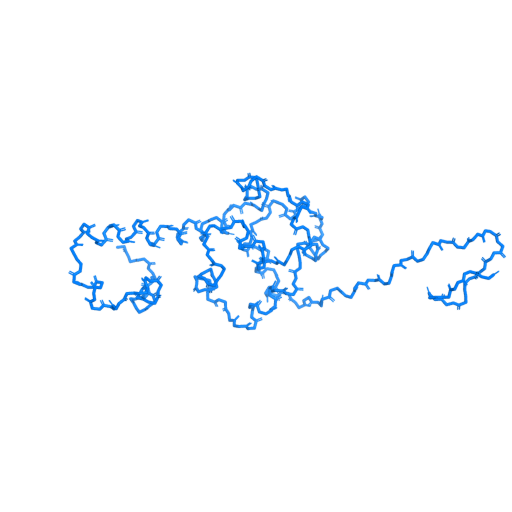.650 1.00 83.75 112 ARG A C 1
ATOM 882 O O . ARG A 1 112 ? 6.948 9.199 -14.657 1.00 83.75 112 ARG A O 1
ATOM 889 N N . GLY A 1 113 ? 8.162 7.381 -15.227 1.00 71.69 113 GLY A N 1
ATOM 890 C CA . GLY A 1 113 ? 9.318 8.100 -15.759 1.00 71.69 113 GLY A CA 1
ATOM 891 C C . GLY A 1 113 ? 10.115 8.781 -14.637 1.00 71.69 113 GLY A C 1
ATOM 892 O O . GLY A 1 113 ? 9.669 9.738 -14.018 1.00 71.69 113 GLY A O 1
ATOM 893 N N . GLY A 1 114 ? 11.316 8.279 -14.344 1.00 72.81 114 GLY A N 1
ATOM 894 C CA . GLY A 1 114 ? 12.152 8.787 -13.240 1.00 72.81 114 GLY A CA 1
ATOM 895 C C . GLY A 1 114 ? 12.923 7.708 -12.477 1.00 72.81 114 GLY A C 1
ATOM 896 O O . GLY A 1 114 ? 13.755 8.027 -11.623 1.00 72.81 114 GLY A O 1
ATOM 897 N N . GLY A 1 115 ? 12.677 6.434 -12.800 1.00 83.62 115 GLY A N 1
ATOM 898 C CA . GLY A 1 115 ? 13.363 5.293 -12.204 1.00 83.62 115 GLY A CA 1
ATOM 899 C C . GLY A 1 115 ? 13.071 5.128 -10.708 1.00 83.62 115 GLY A C 1
ATOM 900 O O . GLY A 1 115 ? 12.252 5.834 -10.118 1.00 83.62 115 GLY A O 1
ATOM 901 N N . LEU A 1 116 ? 13.794 4.207 -10.069 1.00 85.50 116 LEU A N 1
ATOM 902 C CA . LEU A 1 116 ? 13.651 3.909 -8.637 1.00 85.50 116 LEU A CA 1
ATOM 903 C C . LEU A 1 116 ? 13.846 5.134 -7.733 1.00 85.50 116 LEU A C 1
ATOM 905 O O . LEU A 1 116 ? 13.205 5.244 -6.692 1.00 85.50 116 LEU A O 1
ATOM 909 N N . ARG A 1 117 ? 14.718 6.073 -8.121 1.00 84.31 117 ARG A N 1
ATOM 910 C CA . ARG A 1 117 ? 14.979 7.283 -7.329 1.00 84.31 117 ARG A CA 1
ATOM 911 C C . ARG A 1 117 ? 13.798 8.253 -7.355 1.00 84.31 117 ARG A C 1
ATOM 913 O O . ARG A 1 117 ? 13.497 8.840 -6.321 1.00 84.31 117 ARG A O 1
ATOM 920 N N . GLY A 1 118 ? 13.143 8.410 -8.507 1.00 85.81 118 GLY A N 1
ATOM 921 C CA . GLY A 1 118 ? 11.928 9.219 -8.629 1.00 85.81 118 GLY A CA 1
ATOM 922 C C . GLY A 1 118 ? 10.795 8.645 -7.782 1.00 85.81 118 GLY A C 1
ATOM 923 O O . GLY A 1 118 ? 10.239 9.352 -6.946 1.00 85.81 118 GLY A O 1
ATOM 924 N N . LEU A 1 119 ? 10.554 7.336 -7.907 1.00 90.19 119 LEU A N 1
ATOM 925 C CA . LEU A 1 119 ? 9.568 6.622 -7.090 1.00 90.19 119 LEU A CA 1
ATOM 926 C C . LEU A 1 119 ? 9.848 6.693 -5.592 1.00 90.19 119 LEU A C 1
ATOM 928 O O . LEU A 1 119 ? 8.920 6.806 -4.798 1.00 90.19 119 LEU A O 1
ATOM 932 N N . GLY A 1 120 ? 11.121 6.618 -5.200 1.00 89.31 120 GLY A N 1
ATOM 933 C CA . GLY A 1 120 ? 11.532 6.647 -3.801 1.00 89.31 120 GLY A CA 1
ATOM 934 C C . GLY A 1 120 ? 11.030 7.876 -3.042 1.00 89.31 120 GLY A C 1
ATOM 935 O O . GLY A 1 120 ? 10.831 7.795 -1.833 1.00 89.31 120 GLY A O 1
ATOM 936 N N . ASN A 1 121 ? 10.792 8.989 -3.742 1.00 91.75 121 ASN A N 1
ATOM 937 C CA . ASN A 1 121 ? 10.298 10.236 -3.162 1.00 91.75 121 ASN A CA 1
ATOM 938 C C . ASN A 1 121 ? 8.766 10.314 -3.079 1.00 91.75 121 ASN A C 1
ATOM 940 O O . ASN A 1 121 ? 8.246 11.221 -2.432 1.00 91.75 121 ASN A O 1
ATOM 944 N N . GLU A 1 122 ? 8.040 9.390 -3.706 1.00 92.19 122 GLU A N 1
ATOM 945 C CA . GLU A 1 122 ? 6.579 9.349 -3.667 1.00 92.19 122 GLU A CA 1
ATOM 946 C C . GLU A 1 122 ? 6.070 8.534 -2.479 1.00 92.19 122 GLU A C 1
ATOM 948 O O . GLU A 1 122 ? 6.742 7.619 -1.996 1.00 92.19 122 GLU A O 1
ATOM 953 N N . SER A 1 123 ? 4.864 8.856 -2.006 1.00 93.56 123 SER A N 1
ATOM 954 C CA . SER A 1 123 ? 4.189 8.030 -1.008 1.00 93.56 123 SER A CA 1
ATOM 955 C C . SER A 1 123 ? 3.573 6.787 -1.644 1.00 93.56 123 SER A C 1
ATOM 957 O O . SER A 1 123 ? 3.143 6.804 -2.800 1.00 93.56 123 SER A O 1
ATOM 959 N N . LEU A 1 124 ? 3.490 5.698 -0.876 1.00 90.69 124 LEU A N 1
ATOM 960 C CA . LEU A 1 124 ? 2.892 4.445 -1.347 1.00 90.69 124 LEU A CA 1
ATOM 961 C C . LEU A 1 124 ? 1.453 4.641 -1.833 1.00 90.69 124 LEU A C 1
ATOM 963 O O . LEU A 1 124 ? 1.065 4.073 -2.852 1.00 90.69 124 LEU A O 1
ATOM 967 N N . LEU A 1 125 ? 0.672 5.490 -1.160 1.00 92.38 125 LEU A N 1
ATOM 968 C CA . LEU A 1 125 ? -0.691 5.789 -1.586 1.00 92.38 125 LEU A CA 1
ATOM 969 C C . LEU A 1 125 ? -0.738 6.532 -2.931 1.00 92.38 125 LEU A C 1
ATOM 971 O O . LEU A 1 125 ? -1.658 6.302 -3.716 1.00 92.38 125 LEU A O 1
ATOM 975 N N . ALA A 1 126 ? 0.232 7.403 -3.227 1.00 92.31 126 ALA A N 1
ATOM 976 C CA . ALA A 1 126 ? 0.315 8.061 -4.532 1.00 92.31 126 ALA A CA 1
ATOM 977 C C . ALA A 1 126 ? 0.559 7.039 -5.655 1.00 92.31 126 ALA A C 1
ATOM 979 O O . ALA A 1 126 ? -0.125 7.083 -6.679 1.00 92.31 126 ALA A O 1
ATOM 980 N N . LEU A 1 127 ? 1.454 6.074 -5.420 1.00 90.12 127 LEU A N 1
ATOM 981 C CA . LEU A 1 127 ? 1.745 4.983 -6.357 1.00 90.12 127 LEU A CA 1
ATOM 982 C C . LEU A 1 127 ? 0.533 4.072 -6.570 1.00 90.12 127 LEU A C 1
ATOM 984 O O . LEU A 1 127 ? 0.168 3.775 -7.707 1.00 90.12 127 LEU A O 1
ATOM 988 N N . VAL A 1 128 ? -0.146 3.692 -5.484 1.00 91.56 128 VAL A N 1
ATOM 989 C CA . VAL A 1 128 ? -1.397 2.928 -5.549 1.00 91.56 128 VAL A CA 1
ATOM 990 C C . VAL A 1 128 ? -2.444 3.672 -6.376 1.00 91.56 128 VAL A C 1
ATOM 992 O O . VAL A 1 128 ? -3.017 3.107 -7.306 1.00 91.56 128 VAL A O 1
ATOM 995 N N . ASN A 1 129 ? -2.685 4.950 -6.078 1.00 92.19 129 ASN A N 1
ATOM 996 C CA . 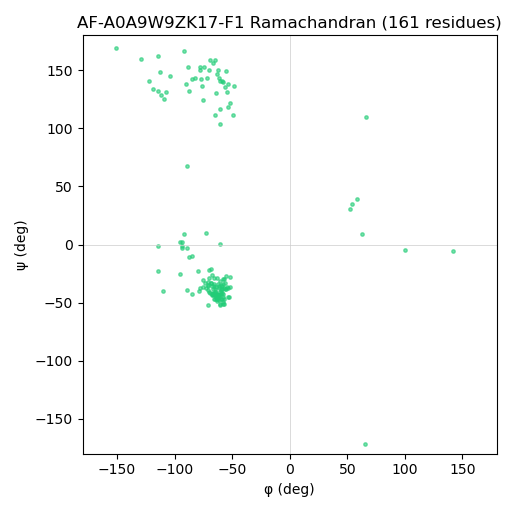ASN A 1 129 ? -3.688 5.741 -6.788 1.00 92.19 129 ASN A CA 1
ATOM 997 C C . ASN A 1 129 ? -3.373 5.880 -8.279 1.00 92.19 129 ASN A C 1
ATOM 999 O O . ASN A 1 129 ? -4.299 5.870 -9.089 1.00 92.19 129 ASN A O 1
ATOM 1003 N N . PHE A 1 130 ? -2.094 5.982 -8.645 1.00 90.00 130 PHE A N 1
ATOM 1004 C CA . PHE A 1 130 ? -1.671 5.974 -10.041 1.00 90.00 130 PHE A CA 1
ATOM 1005 C C . PHE A 1 130 ? -2.071 4.666 -10.732 1.00 90.00 130 PHE A C 1
ATOM 1007 O O . PHE A 1 130 ? -2.784 4.708 -11.731 1.00 90.00 130 PHE A O 1
ATOM 1014 N N . ILE A 1 131 ? -1.727 3.507 -10.158 1.00 88.69 131 ILE A N 1
ATOM 1015 C CA . ILE A 1 131 ? -2.108 2.197 -10.718 1.00 88.69 131 ILE A CA 1
ATOM 1016 C C . ILE A 1 131 ? -3.621 2.077 -10.854 1.00 88.69 131 ILE A C 1
ATOM 1018 O O . ILE A 1 131 ? -4.127 1.592 -11.864 1.00 88.69 131 ILE A O 1
ATOM 1022 N N . LEU A 1 132 ? -4.370 2.483 -9.830 1.00 89.94 132 LEU A N 1
ATOM 1023 C CA . LEU A 1 132 ? -5.818 2.315 -9.830 1.00 89.94 132 LEU A CA 1
ATOM 1024 C C . LEU A 1 132 ? -6.504 3.197 -10.879 1.00 89.94 132 LEU A C 1
ATOM 1026 O O . LEU A 1 132 ? -7.469 2.736 -11.488 1.00 89.94 132 LEU A O 1
ATOM 1030 N N . ARG A 1 133 ? -5.992 4.409 -11.126 1.00 87.81 133 ARG A N 1
ATOM 1031 C CA . ARG A 1 133 ? -6.533 5.344 -12.127 1.00 87.81 133 ARG A CA 1
ATOM 1032 C C . ARG A 1 133 ? -6.127 4.997 -13.554 1.00 87.81 133 ARG A C 1
ATOM 1034 O O . ARG A 1 133 ? -6.951 5.108 -14.455 1.00 87.81 133 ARG A O 1
ATOM 1041 N N . GLU A 1 134 ? -4.886 4.579 -13.758 1.00 79.06 134 GLU A N 1
ATOM 1042 C CA . GLU A 1 134 ? -4.341 4.380 -15.096 1.00 79.06 134 GLU A CA 1
ATOM 1043 C C . GLU A 1 134 ? -4.738 3.031 -15.694 1.00 79.06 134 GLU A C 1
ATOM 1045 O O . GLU A 1 134 ? -4.774 2.003 -15.014 1.00 79.06 134 GLU A O 1
ATOM 1050 N N . THR A 1 135 ? -4.996 2.994 -17.000 1.00 72.12 135 THR A N 1
ATOM 1051 C CA . THR A 1 135 ? -5.224 1.729 -17.720 1.00 72.12 135 THR A CA 1
ATOM 1052 C C . THR A 1 135 ? -3.885 1.193 -18.213 1.00 72.12 135 THR A C 1
ATOM 1054 O O . THR A 1 135 ? -3.586 1.197 -19.402 1.00 72.12 135 THR A O 1
ATOM 1057 N N . LEU A 1 136 ? -3.037 0.794 -17.267 1.00 72.62 136 LEU A N 1
ATOM 1058 C CA . LEU A 1 136 ? -1.717 0.245 -17.562 1.00 72.62 136 LEU A CA 1
ATOM 1059 C C . LEU A 1 136 ? -1.876 -1.200 -18.043 1.00 72.62 136 LEU A C 1
ATOM 1061 O O . LEU A 1 136 ? -2.624 -1.973 -17.450 1.00 72.62 136 LEU A O 1
ATOM 1065 N N . LEU A 1 137 ? -1.162 -1.599 -19.087 1.00 67.50 137 LEU A N 1
ATOM 1066 C CA . LEU A 1 137 ? -1.049 -3.016 -19.436 1.00 67.50 137 LEU A CA 1
ATOM 1067 C C . LEU A 1 137 ? 0.088 -3.632 -18.609 1.00 67.50 137 LEU A C 1
ATOM 1069 O O . LEU A 1 137 ? 1.084 -2.950 -18.395 1.00 67.50 137 LEU A O 1
ATOM 1073 N N . PRO A 1 138 ? -0.019 -4.879 -18.122 1.00 58.00 138 PRO A N 1
ATOM 1074 C CA . PRO A 1 138 ? 1.126 -5.557 -17.525 1.00 58.00 138 PRO A CA 1
ATOM 1075 C C . PRO A 1 138 ? 2.272 -5.580 -18.533 1.00 58.00 138 PRO A C 1
ATOM 1077 O O . PRO A 1 138 ? 2.047 -5.871 -19.714 1.00 58.00 138 PRO A O 1
ATOM 1080 N N . ARG A 1 139 ? 3.498 -5.277 -18.098 1.00 65.12 139 ARG A N 1
ATOM 1081 C CA . ARG A 1 139 ? 4.644 -5.389 -18.997 1.00 65.12 139 ARG A CA 1
ATOM 1082 C C . ARG A 1 139 ? 4.832 -6.854 -19.366 1.00 65.12 139 ARG A C 1
ATOM 1084 O O . ARG A 1 139 ? 5.223 -7.674 -18.543 1.00 65.12 139 ARG A O 1
ATOM 1091 N N . THR A 1 140 ? 4.583 -7.187 -20.629 1.00 54.72 140 THR A N 1
ATOM 1092 C CA . THR A 1 140 ? 5.180 -8.379 -21.227 1.00 54.72 140 THR A CA 1
ATOM 1093 C C . THR A 1 140 ? 6.684 -8.186 -21.161 1.00 54.72 140 THR A C 1
ATOM 1095 O O . THR A 1 140 ? 7.200 -7.237 -21.751 1.00 54.72 140 THR A O 1
ATOM 1098 N N . VAL A 1 141 ? 7.368 -9.051 -20.409 1.00 51.97 141 VAL A N 1
ATOM 1099 C CA . VAL A 1 141 ? 8.831 -9.116 -20.380 1.00 51.97 141 VAL A CA 1
ATOM 1100 C C . VAL A 1 141 ? 9.295 -9.156 -21.831 1.00 51.97 141 VAL A C 1
ATOM 1102 O O . VAL A 1 141 ? 9.005 -10.119 -22.542 1.00 51.97 141 VAL A O 1
ATOM 1105 N N . SER A 1 142 ? 9.940 -8.086 -22.300 1.00 48.00 142 SER A N 1
ATOM 1106 C CA . SER A 1 142 ? 10.541 -8.096 -23.630 1.00 48.00 142 SER A CA 1
ATOM 1107 C C . SER A 1 142 ? 11.478 -9.302 -23.695 1.00 48.00 142 SER A C 1
ATOM 1109 O O . SER A 1 142 ? 12.263 -9.480 -22.755 1.00 48.00 142 SER A O 1
ATOM 1111 N N . PRO A 1 143 ? 11.406 -10.141 -24.747 1.00 47.47 143 PRO A N 1
ATOM 1112 C CA . PRO A 1 143 ? 12.320 -11.262 -24.901 1.00 47.47 143 PRO A CA 1
ATOM 1113 C C . PRO A 1 143 ? 13.755 -10.771 -24.688 1.00 47.47 143 PRO A C 1
ATOM 1115 O O . PRO A 1 143 ? 14.083 -9.682 -25.175 1.00 47.47 143 PRO A O 1
ATOM 1118 N N . PRO A 1 144 ? 14.598 -11.505 -23.936 1.00 48.75 144 PRO A N 1
ATOM 1119 C CA . PRO A 1 144 ? 15.959 -11.071 -23.669 1.00 48.75 144 PRO A CA 1
ATOM 1120 C C . PRO A 1 144 ? 16.638 -10.734 -24.992 1.00 48.75 144 PRO A C 1
ATOM 1122 O O . PRO A 1 144 ? 16.707 -11.573 -25.892 1.00 48.75 144 PRO A O 1
ATOM 1125 N N . THR A 1 145 ? 17.107 -9.492 -25.121 1.00 59.00 145 THR A N 1
ATOM 1126 C CA . THR A 1 145 ? 17.760 -9.020 -26.338 1.00 59.00 145 THR A CA 1
ATOM 1127 C C . THR A 1 145 ? 18.995 -9.879 -26.572 1.00 59.00 145 THR A C 1
ATOM 1129 O O . THR A 1 145 ? 20.003 -9.744 -25.876 1.00 59.00 145 THR A O 1
ATOM 1132 N N . LEU A 1 146 ? 18.902 -10.811 -27.521 1.00 68.62 146 LEU A N 1
ATOM 1133 C CA . LEU A 1 146 ? 20.006 -11.696 -27.854 1.00 68.62 146 LEU A CA 1
ATOM 1134 C C . LEU A 1 146 ? 21.222 -10.850 -28.266 1.00 68.62 146 LEU A C 1
ATOM 1136 O O . LEU A 1 146 ? 21.056 -9.881 -29.017 1.00 68.62 146 LEU A O 1
ATOM 1140 N N . PRO A 1 147 ? 22.443 -11.224 -27.844 1.00 74.06 147 PRO A N 1
ATOM 1141 C CA . PRO A 1 147 ? 23.640 -10.448 -28.133 1.00 74.06 147 PRO A CA 1
ATOM 1142 C C . PRO A 1 147 ? 23.807 -10.223 -29.645 1.00 74.06 147 PRO A C 1
ATOM 1144 O O . PRO A 1 147 ? 23.383 -11.074 -30.446 1.00 74.06 147 PRO A O 1
ATOM 1147 N N . PRO A 1 148 ? 24.405 -9.087 -30.050 1.00 77.69 148 PRO A N 1
ATOM 1148 C CA . PRO A 1 148 ? 24.633 -8.783 -31.455 1.00 77.69 148 PRO A CA 1
ATOM 1149 C C . PRO A 1 148 ? 25.488 -9.872 -32.109 1.00 77.69 148 PRO A C 1
ATOM 1151 O O . PRO A 1 148 ? 26.421 -10.406 -31.503 1.00 77.69 148 PRO A O 1
ATOM 1154 N N . CYS A 1 149 ? 25.155 -10.215 -33.353 1.00 79.50 149 CYS A N 1
ATOM 1155 C CA . CYS A 1 149 ? 25.904 -11.210 -34.108 1.00 79.50 149 CYS A CA 1
ATOM 1156 C C . CYS A 1 149 ? 27.343 -10.743 -34.358 1.00 79.50 149 CYS A C 1
ATOM 1158 O O . CYS A 1 149 ? 27.617 -9.551 -34.520 1.00 79.50 149 CYS A O 1
ATOM 1160 N N . LYS A 1 150 ? 28.285 -11.695 -34.385 1.00 82.94 150 LYS A N 1
ATOM 1161 C CA . LYS A 1 150 ? 29.677 -11.398 -34.741 1.00 82.94 150 LYS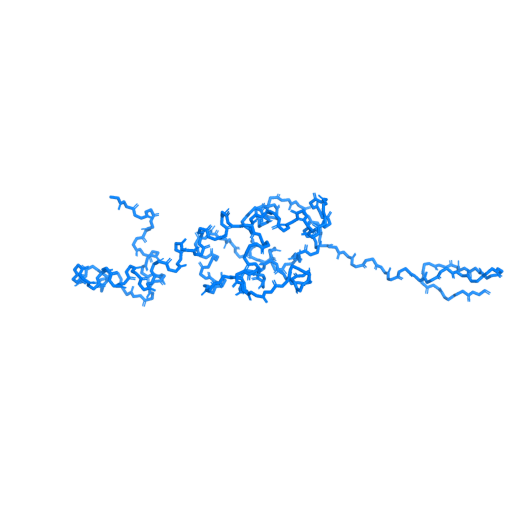 A CA 1
ATOM 1162 C C . LYS A 1 150 ? 29.733 -10.868 -36.175 1.00 82.94 150 LYS A C 1
ATOM 1164 O O . LYS A 1 150 ? 28.919 -11.246 -37.018 1.00 82.94 150 LYS A O 1
ATOM 1169 N N . ARG A 1 151 ? 30.716 -10.012 -36.461 1.00 76.00 151 ARG A N 1
ATOM 1170 C CA . ARG A 1 151 ? 30.932 -9.426 -37.792 1.00 76.00 151 ARG A CA 1
ATOM 1171 C C . ARG A 1 151 ? 31.026 -10.552 -38.841 1.00 76.00 151 ARG A C 1
ATOM 1173 O O . ARG A 1 151 ? 31.900 -11.402 -38.724 1.00 76.00 151 ARG A O 1
ATOM 1180 N N . GLY A 1 152 ? 30.111 -10.565 -39.814 1.00 80.31 152 GLY A N 1
ATOM 1181 C CA . GLY A 1 152 ? 30.003 -11.611 -40.847 1.00 80.31 152 GLY A CA 1
ATOM 1182 C C . GLY A 1 152 ? 28.918 -12.673 -40.614 1.00 80.31 152 GLY A C 1
ATOM 1183 O O . GLY A 1 152 ? 28.698 -13.485 -41.501 1.00 80.31 152 GLY A O 1
ATOM 1184 N N . SER A 1 153 ? 28.224 -12.645 -39.473 1.00 77.75 153 SER A N 1
ATOM 1185 C CA . SER A 1 153 ? 27.058 -13.499 -39.192 1.00 77.75 153 SER A CA 1
ATOM 1186 C C . SER A 1 153 ? 25.789 -12.657 -39.090 1.00 77.75 153 SER A C 1
ATOM 1188 O O . SER A 1 153 ? 25.835 -11.497 -38.670 1.00 77.75 153 SER A O 1
ATOM 1190 N N . SER A 1 154 ? 24.656 -13.234 -39.475 1.00 80.31 154 SER A N 1
ATOM 1191 C CA . SER A 1 154 ? 23.355 -12.565 -39.457 1.00 80.31 154 SER A CA 1
ATOM 1192 C C . SER A 1 154 ? 22.314 -13.423 -38.747 1.00 80.31 154 SER A C 1
ATOM 1194 O O . SER A 1 154 ? 22.492 -14.624 -38.549 1.00 80.31 154 SER A O 1
ATOM 1196 N N . ARG A 1 155 ? 21.235 -12.785 -38.297 1.00 82.56 155 ARG A N 1
ATOM 1197 C CA . ARG A 1 155 ? 20.120 -13.468 -37.645 1.00 82.56 155 ARG A CA 1
ATOM 1198 C C . ARG A 1 155 ? 18.901 -13.383 -38.555 1.00 82.56 155 ARG A C 1
ATOM 1200 O O . ARG A 1 155 ? 18.559 -12.291 -38.999 1.00 82.56 155 ARG A O 1
ATOM 1207 N N . SER A 1 156 ? 18.262 -14.519 -38.830 1.00 77.81 156 SER A N 1
ATOM 1208 C CA . SER A 1 156 ? 17.097 -14.596 -39.723 1.00 77.81 156 SER A CA 1
ATOM 1209 C C . SER A 1 156 ? 15.779 -14.172 -39.061 1.00 77.81 156 SER A C 1
ATOM 1211 O O . SER A 1 156 ? 14.857 -13.763 -39.759 1.00 77.81 156 SER A O 1
ATOM 1213 N N . SER A 1 157 ? 15.680 -14.230 -37.729 1.00 69.75 157 SER A N 1
ATOM 1214 C CA . SER A 1 157 ? 14.535 -13.736 -36.948 1.00 69.75 157 SER A CA 1
ATOM 1215 C C . SER A 1 157 ? 14.962 -13.286 -35.547 1.00 69.75 157 SER A C 1
ATOM 1217 O O . SER A 1 157 ? 16.082 -13.563 -35.128 1.00 69.75 157 SER A O 1
ATOM 1219 N N . SER A 1 158 ? 14.082 -12.616 -34.797 1.00 64.81 158 SER A N 1
ATOM 1220 C CA . SER A 1 158 ? 14.348 -12.147 -33.424 1.00 64.81 158 SER A CA 1
ATOM 1221 C C . SER A 1 158 ? 14.872 -13.232 -32.478 1.00 64.81 158 SER A C 1
ATOM 1223 O O . SER A 1 158 ? 15.647 -12.912 -31.580 1.00 64.81 158 SER A O 1
ATOM 1225 N N . ASP A 1 159 ? 14.523 -14.496 -32.732 1.00 67.38 159 ASP A N 1
ATOM 1226 C CA . ASP A 1 159 ? 14.775 -15.628 -31.833 1.00 67.38 159 ASP A CA 1
ATOM 1227 C C . ASP A 1 159 ? 15.768 -16.662 -32.400 1.00 67.38 159 ASP A C 1
ATOM 1229 O O . ASP A 1 159 ? 16.102 -17.649 -31.744 1.00 67.38 159 ASP A O 1
ATOM 1233 N N . ALA A 1 160 ? 16.271 -16.459 -33.622 1.00 73.50 160 ALA A N 1
ATOM 1234 C CA . ALA A 1 160 ? 17.205 -17.390 -34.255 1.00 73.50 160 ALA A CA 1
ATOM 1235 C C . ALA A 1 160 ? 18.646 -17.240 -33.718 1.00 73.50 160 ALA A C 1
ATOM 1237 O O . ALA A 1 160 ? 19.086 -16.168 -33.298 1.00 73.50 160 ALA A O 1
ATOM 1238 N N . LYS A 1 161 ? 19.449 -18.311 -33.764 1.00 79.69 161 LYS A N 1
ATOM 1239 C CA . LYS A 1 161 ? 20.902 -18.197 -33.531 1.00 79.69 161 LYS A CA 1
ATOM 1240 C C . LYS A 1 161 ? 21.562 -17.472 -34.709 1.00 79.69 161 LYS A C 1
ATOM 1242 O O . LYS A 1 161 ? 21.078 -17.556 -35.832 1.00 79.69 161 LYS A O 1
ATOM 1247 N N . CYS A 1 162 ? 22.659 -16.759 -34.447 1.00 82.62 162 CYS A N 1
ATOM 1248 C CA . CYS A 1 162 ? 23.456 -16.166 -35.521 1.00 82.62 162 CYS A CA 1
ATOM 1249 C C . CYS A 1 162 ? 24.055 -17.284 -36.381 1.00 82.62 162 CYS A C 1
ATOM 1251 O O . CYS A 1 162 ? 24.659 -18.211 -35.835 1.00 82.62 162 CYS A O 1
ATOM 1253 N N . THR A 1 163 ? 23.889 -17.163 -37.691 1.00 76.00 163 THR A N 1
ATOM 1254 C CA . THR A 1 163 ? 24.493 -18.007 -38.731 1.00 76.00 163 THR A CA 1
ATOM 1255 C C . THR A 1 163 ? 25.338 -17.128 -39.631 1.00 76.00 163 THR A C 1
ATOM 1257 O O . THR A 1 163 ? 26.497 -17.507 -39.876 1.00 76.00 163 THR A O 1
#